Protein AF-A0A182Y672-F1 (afdb_monomer_lite)

Organism: Anopheles stephensi (NCBI:txid30069)

pLDDT: mean 83.7, std 15.1, range [34.0, 96.0]

Structure (mmCIF, N/CA/C/O backbone):
data_AF-A0A182Y672-F1
#
_entry.id   AF-A0A182Y672-F1
#
loop_
_atom_site.group_PDB
_atom_site.id
_atom_site.type_symbol
_atom_site.label_atom_id
_atom_site.label_alt_id
_atom_site.label_comp_id
_atom_site.label_asym_id
_atom_site.label_entity_id
_atom_site.label_seq_id
_atom_site.pdbx_PDB_ins_code
_atom_site.Cartn_x
_atom_site.Cartn_y
_atom_site.Cartn_z
_atom_site.occupancy
_atom_site.B_iso_or_equiv
_atom_site.auth_seq_id
_atom_site.auth_comp_id
_atom_site.auth_asym_id
_atom_site.auth_atom_id
_atom_site.pdbx_PDB_model_num
ATOM 1 N N . MET A 1 1 ? 17.690 -17.002 -12.185 1.00 58.81 1 MET A N 1
ATOM 2 C CA . MET A 1 1 ? 16.795 -15.841 -11.992 1.00 58.81 1 MET A CA 1
ATOM 3 C C . MET A 1 1 ? 17.180 -14.792 -13.023 1.00 58.81 1 MET A C 1
ATOM 5 O O . MET A 1 1 ? 18.377 -14.603 -13.204 1.00 58.81 1 MET A O 1
ATOM 9 N N . SER A 1 2 ? 16.234 -14.186 -13.747 1.00 78.69 2 SER A N 1
ATOM 10 C CA . SER A 1 2 ? 16.566 -13.127 -14.714 1.00 78.69 2 SER A CA 1
ATOM 11 C C . SER A 1 2 ? 17.133 -11.902 -13.983 1.00 78.69 2 SER A C 1
ATOM 13 O O . SER A 1 2 ? 16.763 -11.623 -12.840 1.00 78.69 2 SER A O 1
ATOM 15 N N . LEU A 1 3 ? 18.046 -11.174 -14.633 1.00 82.06 3 LEU A N 1
ATOM 16 C CA . LEU A 1 3 ? 18.647 -9.951 -14.082 1.00 82.06 3 LEU A CA 1
ATOM 17 C C . LEU A 1 3 ? 17.568 -8.914 -13.716 1.00 82.06 3 LEU A C 1
ATOM 19 O O . LEU A 1 3 ? 17.638 -8.254 -12.687 1.00 82.06 3 LEU A O 1
ATOM 23 N N . THR A 1 4 ? 16.528 -8.831 -14.533 1.00 85.38 4 THR A N 1
ATOM 24 C CA . THR A 1 4 ? 15.337 -7.996 -14.354 1.00 85.38 4 THR A CA 1
ATOM 25 C C . THR A 1 4 ? 14.514 -8.365 -13.122 1.00 85.38 4 THR A C 1
ATOM 27 O O . THR A 1 4 ? 14.088 -7.467 -12.398 1.00 85.38 4 THR A O 1
ATOM 30 N N . LEU A 1 5 ? 14.335 -9.656 -12.818 1.00 85.50 5 LEU A N 1
ATOM 31 C CA . LEU A 1 5 ? 13.656 -10.074 -11.587 1.00 85.50 5 LEU A CA 1
ATOM 32 C C . LEU A 1 5 ? 14.501 -9.753 -10.349 1.00 85.50 5 LEU A C 1
ATOM 34 O O . LEU A 1 5 ? 13.963 -9.336 -9.327 1.00 85.50 5 LEU A O 1
ATOM 38 N N . GLN A 1 6 ? 15.828 -9.890 -10.440 1.00 89.19 6 GLN A N 1
ATOM 39 C CA . GLN A 1 6 ? 16.732 -9.481 -9.359 1.00 89.19 6 GLN A CA 1
ATOM 40 C C . GLN A 1 6 ? 16.634 -7.976 -9.086 1.00 89.19 6 GLN A C 1
ATOM 42 O O . GLN A 1 6 ? 16.635 -7.558 -7.929 1.00 89.19 6 GLN A O 1
ATOM 47 N N . TRP A 1 7 ? 16.494 -7.165 -10.136 1.00 90.50 7 TRP A N 1
ATOM 48 C CA . TRP A 1 7 ? 16.258 -5.730 -10.000 1.00 90.50 7 TRP A CA 1
ATOM 49 C C . TRP A 1 7 ? 14.906 -5.441 -9.354 1.00 90.50 7 TRP A C 1
ATOM 51 O O . TRP A 1 7 ? 14.842 -4.632 -8.435 1.00 90.50 7 TRP A O 1
ATOM 61 N N . LEU A 1 8 ? 13.837 -6.121 -9.777 1.00 90.38 8 LEU A N 1
ATOM 62 C CA . LEU A 1 8 ? 12.516 -5.942 -9.173 1.00 90.38 8 LEU A CA 1
ATOM 63 C C . LEU A 1 8 ? 12.531 -6.281 -7.672 1.00 90.38 8 LEU A C 1
ATOM 65 O O . LEU A 1 8 ? 11.987 -5.526 -6.871 1.00 90.38 8 LEU A O 1
ATOM 69 N N . LEU A 1 9 ? 13.227 -7.355 -7.279 1.00 92.19 9 LEU A N 1
ATOM 70 C CA . LEU A 1 9 ? 13.420 -7.710 -5.869 1.00 92.19 9 LEU A CA 1
ATOM 71 C C . LEU A 1 9 ? 14.208 -6.650 -5.093 1.00 92.19 9 LEU A C 1
ATOM 73 O O . LEU A 1 9 ? 13.867 -6.364 -3.949 1.00 92.19 9 LEU A O 1
ATOM 77 N N . ALA A 1 10 ? 15.224 -6.033 -5.699 1.00 93.38 10 ALA A N 1
ATOM 78 C CA . ALA A 1 10 ? 15.976 -4.956 -5.054 1.00 93.38 10 ALA A CA 1
ATOM 79 C C . ALA A 1 10 ? 15.105 -3.716 -4.752 1.00 93.38 10 ALA A C 1
ATOM 81 O O . ALA A 1 10 ? 15.420 -2.949 -3.845 1.00 93.38 10 ALA A O 1
ATOM 82 N N . PHE A 1 11 ? 13.996 -3.540 -5.479 1.00 93.12 11 PHE A N 1
ATOM 83 C CA . PHE A 1 11 ? 13.007 -2.481 -5.262 1.00 93.12 11 PHE A CA 1
ATOM 84 C C . PHE A 1 11 ? 11.813 -2.914 -4.392 1.00 93.12 11 PHE A C 1
ATOM 86 O O . PHE A 1 11 ? 10.859 -2.148 -4.241 1.00 93.12 11 PHE A O 1
ATOM 93 N N . ALA A 1 12 ? 11.835 -4.110 -3.796 1.00 92.94 12 ALA A N 1
ATOM 94 C CA . ALA A 1 12 ? 10.741 -4.579 -2.951 1.00 92.94 12 ALA A CA 1
ATOM 95 C C . ALA A 1 12 ? 10.432 -3.582 -1.813 1.00 92.94 12 ALA A C 1
ATOM 97 O O . ALA A 1 12 ? 11.325 -3.107 -1.109 1.00 92.94 12 ALA A O 1
ATOM 98 N N . GLY A 1 13 ? 9.148 -3.247 -1.652 1.00 92.19 13 GLY A N 1
ATOM 99 C CA . GLY A 1 13 ? 8.673 -2.283 -0.652 1.00 92.19 13 GLY A CA 1
ATOM 100 C C . GLY A 1 13 ? 8.927 -0.807 -0.991 1.00 92.19 13 GLY A C 1
ATOM 101 O O . GLY A 1 13 ? 8.663 0.053 -0.152 1.00 92.19 13 GLY A O 1
ATOM 102 N N . LYS A 1 14 ? 9.440 -0.488 -2.186 1.00 94.19 14 LYS A N 1
ATOM 103 C CA . LYS A 1 14 ? 9.582 0.889 -2.681 1.00 94.19 14 LYS A CA 1
ATOM 104 C C . LYS A 1 14 ? 8.397 1.284 -3.558 1.00 94.19 14 LYS A C 1
ATOM 106 O O . LYS A 1 14 ? 7.754 0.435 -4.170 1.00 94.19 14 LYS A O 1
ATOM 111 N N . ASP A 1 15 ? 8.153 2.589 -3.645 1.00 91.81 15 ASP A N 1
ATOM 112 C CA . ASP A 1 15 ? 7.202 3.135 -4.607 1.00 91.81 15 ASP A CA 1
ATOM 113 C C . ASP A 1 15 ? 7.786 3.067 -6.025 1.00 91.81 15 ASP A C 1
ATOM 115 O O . ASP A 1 15 ? 8.864 3.600 -6.298 1.00 91.81 15 ASP A O 1
ATOM 119 N N . LEU A 1 16 ? 7.070 2.383 -6.917 1.00 92.69 16 LEU A N 1
ATOM 120 C CA . LEU A 1 16 ? 7.429 2.242 -8.327 1.00 92.69 16 LEU A CA 1
ATOM 121 C C . LEU A 1 16 ? 6.703 3.250 -9.224 1.00 92.69 16 LEU A C 1
ATOM 123 O O . LEU A 1 16 ? 7.035 3.342 -10.404 1.00 92.69 16 LEU A O 1
ATOM 127 N N . SER A 1 17 ? 5.762 4.031 -8.682 1.00 91.00 17 SER A N 1
ATOM 128 C CA . SER A 1 17 ? 5.017 5.064 -9.414 1.00 91.00 17 SER A CA 1
ATOM 129 C C . SER A 1 17 ? 5.909 6.030 -10.205 1.00 91.00 17 SER A C 1
ATOM 131 O O . SER A 1 17 ? 5.552 6.326 -11.345 1.00 91.00 17 SER A O 1
ATOM 133 N N . PRO A 1 18 ? 7.099 6.454 -9.717 1.00 91.62 18 PRO A N 1
ATOM 134 C CA . PRO A 1 18 ? 7.984 7.346 -10.471 1.00 91.62 18 PRO A CA 1
ATOM 135 C C . PRO A 1 18 ? 8.460 6.805 -11.826 1.00 91.62 18 PRO A C 1
ATOM 137 O O . PRO A 1 18 ? 8.971 7.572 -12.636 1.00 91.62 18 PRO A O 1
ATOM 140 N N . PHE A 1 19 ? 8.329 5.501 -12.080 1.00 93.38 19 PHE A N 1
ATOM 141 C CA . PHE A 1 19 ? 8.721 4.872 -13.343 1.00 93.38 19 PHE A CA 1
ATOM 142 C C . PHE A 1 19 ? 7.593 4.799 -14.377 1.00 93.38 19 PHE A C 1
ATOM 144 O O . PHE A 1 19 ? 7.817 4.321 -15.494 1.00 93.38 19 PHE A O 1
ATOM 151 N N . PHE A 1 20 ? 6.396 5.266 -14.030 1.00 93.69 20 PHE A N 1
ATOM 152 C CA . PHE A 1 20 ? 5.222 5.243 -14.890 1.00 93.69 20 PHE A CA 1
ATOM 153 C C . PHE A 1 20 ? 4.653 6.653 -15.048 1.00 93.69 20 PHE A C 1
ATOM 155 O O . PHE A 1 20 ? 4.726 7.485 -14.148 1.00 93.69 20 PHE A O 1
ATOM 162 N N . HIS A 1 21 ? 4.063 6.932 -16.206 1.00 91.19 21 HIS A N 1
ATOM 163 C CA . HIS A 1 21 ? 3.268 8.137 -16.387 1.00 91.19 21 HIS A CA 1
ATOM 164 C C . HIS A 1 21 ? 2.011 8.055 -15.511 1.00 91.19 21 HIS A C 1
ATOM 166 O O . HIS A 1 21 ? 1.298 7.043 -15.536 1.00 91.19 21 HIS A O 1
ATOM 172 N N . ASN A 1 22 ? 1.755 9.120 -14.741 1.00 76.94 22 ASN A N 1
ATOM 173 C CA . ASN A 1 22 ? 0.601 9.223 -13.849 1.00 76.94 22 ASN A CA 1
ATOM 174 C C . ASN A 1 22 ? -0.692 8.845 -14.594 1.00 76.94 22 ASN A C 1
ATOM 176 O O . ASN A 1 22 ? -0.935 9.317 -15.701 1.00 76.94 22 ASN A O 1
ATOM 180 N N . ASN A 1 23 ? -1.516 8.009 -13.958 1.00 69.25 23 ASN A N 1
ATOM 181 C CA . ASN A 1 23 ? -2.843 7.552 -14.398 1.00 69.25 23 ASN A CA 1
ATOM 182 C C . ASN A 1 23 ? -2.922 6.565 -15.582 1.00 69.25 23 ASN A C 1
ATOM 184 O O . ASN A 1 23 ? -4.008 6.042 -15.819 1.00 69.25 23 ASN A O 1
ATOM 188 N N . GLU A 1 24 ? -1.831 6.240 -16.285 1.00 78.56 24 GLU A N 1
ATOM 189 C CA . GLU A 1 24 ? -1.916 5.413 -17.511 1.00 78.56 24 GLU A CA 1
ATOM 190 C C . GLU A 1 24 ? -1.204 4.053 -17.441 1.00 78.56 24 GLU A C 1
ATOM 192 O O . GLU A 1 24 ? -1.244 3.294 -18.413 1.00 78.56 24 GLU A O 1
ATOM 197 N N . LEU A 1 25 ? -0.532 3.724 -16.323 1.00 84.25 25 LEU A N 1
ATOM 198 C CA . LEU A 1 25 ? 0.318 2.522 -16.205 1.00 84.25 25 LEU A CA 1
ATOM 199 C C . LEU A 1 25 ? 1.179 2.336 -17.468 1.00 84.25 25 LEU A C 1
ATOM 201 O O . LEU A 1 25 ? 1.248 1.260 -18.072 1.00 84.25 25 LEU A O 1
ATOM 205 N N . ARG A 1 26 ? 1.769 3.437 -17.933 1.00 90.44 26 ARG A N 1
ATOM 206 C CA . ARG A 1 26 ? 2.630 3.480 -19.109 1.00 90.44 26 ARG A CA 1
ATOM 207 C C . ARG A 1 26 ? 4.057 3.731 -18.634 1.00 90.44 26 ARG A C 1
ATOM 209 O O . ARG A 1 26 ? 4.278 4.776 -18.026 1.00 90.44 26 ARG A O 1
ATOM 216 N N . PRO A 1 27 ? 5.009 2.813 -18.873 1.00 94.06 27 PRO A N 1
ATOM 217 C CA . PRO A 1 27 ? 6.395 3.019 -18.473 1.00 94.06 27 PRO A CA 1
ATOM 218 C C . PRO A 1 27 ? 6.971 4.296 -19.087 1.00 94.06 27 PRO A C 1
ATOM 220 O O . PRO A 1 27 ? 6.734 4.582 -20.263 1.00 94.06 27 PRO A O 1
ATOM 223 N N . ILE A 1 28 ? 7.739 5.044 -18.299 1.00 94.81 28 ILE A N 1
ATOM 224 C CA . ILE A 1 28 ? 8.512 6.180 -18.802 1.00 94.81 28 ILE A CA 1
ATOM 225 C C . ILE A 1 28 ? 9.660 5.639 -19.654 1.00 94.81 28 ILE A C 1
ATOM 227 O O . ILE A 1 28 ? 10.370 4.712 -19.256 1.00 94.81 28 ILE A O 1
ATOM 231 N N . GLU A 1 29 ? 9.861 6.237 -20.823 1.00 95.19 29 GLU A N 1
ATOM 232 C CA . GLU A 1 29 ? 10.874 5.829 -21.794 1.00 95.19 29 GLU A CA 1
ATOM 233 C C . GLU A 1 29 ? 11.948 6.904 -21.974 1.00 95.19 29 GLU A C 1
ATOM 235 O O . GLU A 1 29 ? 11.696 8.099 -21.829 1.00 95.19 29 GLU A O 1
ATOM 240 N N . ARG A 1 30 ? 13.147 6.463 -22.349 1.00 94.31 30 ARG A N 1
ATOM 241 C CA . ARG A 1 30 ? 14.268 7.298 -22.782 1.00 94.31 30 ARG A CA 1
ATOM 242 C C . ARG A 1 30 ? 14.777 6.821 -24.137 1.00 94.31 30 ARG A C 1
ATOM 244 O O . ARG A 1 30 ? 14.649 5.643 -24.463 1.00 94.31 30 ARG A O 1
ATOM 251 N N . THR A 1 31 ? 15.397 7.713 -24.897 1.00 96.00 31 THR A N 1
ATOM 252 C CA . THR A 1 31 ? 16.101 7.341 -26.130 1.00 96.00 31 THR A CA 1
ATOM 253 C C . THR A 1 31 ? 17.524 6.916 -25.780 1.00 96.00 31 THR A C 1
ATOM 255 O O . THR A 1 31 ? 18.235 7.645 -25.086 1.00 96.00 31 THR A O 1
ATOM 258 N N . ASN A 1 32 ? 17.935 5.722 -26.200 1.00 93.12 32 ASN A N 1
ATOM 259 C CA . ASN A 1 32 ? 19.308 5.250 -26.024 1.00 93.12 32 ASN A CA 1
ATOM 260 C C . ASN A 1 32 ? 20.241 5.858 -27.104 1.00 93.12 32 ASN A C 1
ATOM 262 O O . ASN A 1 32 ? 19.764 6.472 -28.060 1.00 93.12 32 ASN A O 1
ATOM 266 N N . PRO A 1 33 ? 21.574 5.698 -26.996 1.00 94.94 33 PRO A N 1
ATOM 267 C CA . PRO A 1 33 ? 22.502 6.199 -28.014 1.00 94.94 33 PRO A CA 1
ATOM 268 C C . PRO A 1 33 ? 22.298 5.620 -29.425 1.00 94.94 33 PRO A C 1
ATOM 270 O O . PRO A 1 33 ? 22.727 6.247 -30.387 1.00 94.94 33 PRO A O 1
ATOM 273 N N . SER A 1 34 ? 21.646 4.458 -29.568 1.00 92.19 34 SER A N 1
ATOM 274 C CA . SER A 1 34 ? 21.286 3.887 -30.875 1.00 92.19 34 SER A CA 1
ATOM 275 C C . SER A 1 34 ? 20.009 4.488 -31.478 1.00 92.19 34 SER A C 1
ATOM 277 O O . SER A 1 34 ? 19.651 4.143 -32.600 1.00 92.19 34 SER A O 1
ATOM 279 N N . GLY A 1 35 ? 19.339 5.411 -30.779 1.00 93.38 35 GLY A N 1
ATOM 280 C CA . GLY A 1 35 ? 18.126 6.085 -31.247 1.00 93.38 35 GLY A CA 1
ATOM 281 C C . GLY A 1 35 ? 16.823 5.344 -30.933 1.00 93.38 35 GLY A C 1
ATOM 282 O O . GLY A 1 35 ? 15.747 5.812 -31.303 1.00 93.38 35 GLY A O 1
ATOM 283 N N . GLU A 1 36 ? 16.881 4.217 -30.229 1.00 93.88 36 GLU A N 1
ATOM 284 C CA . GLU A 1 36 ? 15.711 3.428 -29.849 1.00 93.88 36 GLU A CA 1
ATOM 285 C C . GLU A 1 36 ? 15.096 3.935 -28.542 1.00 93.88 36 GLU A C 1
ATOM 287 O O . GLU A 1 36 ? 15.788 4.347 -27.605 1.00 93.88 36 GLU A O 1
ATOM 292 N N . ARG A 1 37 ? 13.766 3.851 -28.451 1.00 93.88 37 ARG A N 1
ATOM 293 C CA . ARG A 1 37 ? 13.032 4.146 -27.219 1.00 93.88 37 ARG A CA 1
ATOM 294 C C . ARG A 1 37 ? 13.044 2.920 -26.314 1.00 93.88 37 ARG A C 1
ATOM 296 O O . ARG A 1 37 ? 12.533 1.869 -26.687 1.00 93.88 37 ARG A O 1
ATOM 303 N N . VAL A 1 38 ? 13.601 3.072 -25.119 1.00 93.31 38 VAL A N 1
ATOM 304 C CA . VAL A 1 38 ? 13.704 2.012 -24.110 1.00 93.31 38 VAL A CA 1
ATOM 305 C C . VAL A 1 38 ? 13.122 2.483 -22.777 1.00 93.31 38 VAL A C 1
ATOM 307 O O . VAL A 1 38 ? 13.274 3.659 -22.433 1.00 93.31 38 VAL A O 1
ATOM 310 N N . PRO A 1 39 ? 12.473 1.609 -21.991 1.00 94.06 39 PRO A N 1
ATOM 311 C CA . PRO A 1 39 ? 11.959 1.995 -20.684 1.00 94.06 39 PRO A CA 1
ATOM 312 C C . PRO A 1 39 ? 13.100 2.384 -19.739 1.00 94.06 39 PRO A C 1
ATOM 314 O O . PRO A 1 39 ? 14.161 1.757 -19.717 1.00 94.06 39 PRO A O 1
ATOM 317 N N . VAL A 1 40 ? 12.865 3.411 -18.924 1.00 93.62 40 VAL A N 1
ATOM 318 C CA . VAL A 1 40 ? 13.782 3.815 -17.848 1.00 93.62 40 VAL A CA 1
ATOM 319 C C . VAL A 1 40 ? 13.884 2.699 -16.806 1.00 93.62 40 VAL A C 1
ATOM 321 O O . VAL A 1 40 ? 14.979 2.369 -16.353 1.00 93.62 40 VAL A O 1
ATOM 324 N N . PHE A 1 41 ? 12.754 2.068 -16.481 1.00 93.44 41 PHE A N 1
ATOM 325 C CA . PHE A 1 41 ? 12.681 0.926 -15.578 1.00 93.44 41 PHE A CA 1
ATOM 326 C C . PHE A 1 41 ? 12.531 -0.374 -16.364 1.00 93.44 41 PHE A C 1
ATOM 328 O O . PHE A 1 41 ? 11.429 -0.867 -16.575 1.00 93.44 41 PHE A O 1
ATOM 335 N N . VAL A 1 42 ? 13.659 -0.943 -16.790 1.00 92.00 42 VAL A N 1
ATOM 336 C CA . VAL A 1 42 ? 13.710 -2.181 -17.590 1.00 92.00 42 VAL A CA 1
ATOM 337 C C . VAL A 1 42 ? 12.883 -3.342 -17.011 1.00 92.00 42 VAL A C 1
ATOM 339 O O . VAL A 1 42 ? 12.246 -4.034 -17.808 1.00 92.00 42 VAL A O 1
ATOM 342 N N . PRO A 1 43 ? 12.788 -3.555 -15.678 1.00 93.44 43 PRO A N 1
ATOM 343 C CA . PRO A 1 43 ? 11.945 -4.621 -15.136 1.00 93.44 43 PRO A CA 1
ATOM 344 C C . PRO A 1 43 ? 10.457 -4.497 -15.487 1.00 93.44 43 PRO A C 1
ATOM 346 O O . PRO A 1 43 ? 9.731 -5.474 -15.339 1.00 93.44 43 PRO A O 1
ATOM 349 N N . CYS A 1 44 ? 9.970 -3.357 -15.999 1.00 92.38 44 CYS A N 1
ATOM 350 C CA . CYS A 1 44 ? 8.614 -3.277 -16.547 1.00 92.38 44 CYS A CA 1
ATOM 351 C C . CYS A 1 44 ? 8.395 -4.260 -17.712 1.00 92.38 44 CYS A C 1
ATOM 353 O O . CYS A 1 44 ? 7.266 -4.645 -17.974 1.00 92.38 44 CYS A O 1
ATOM 355 N N . LEU A 1 45 ? 9.442 -4.703 -18.411 1.00 92.06 45 LEU A N 1
ATOM 356 C CA . LEU A 1 45 ? 9.313 -5.652 -19.520 1.00 92.06 45 LEU A CA 1
ATOM 357 C C . LEU A 1 45 ? 9.044 -7.095 -19.069 1.00 92.06 45 LEU A C 1
ATOM 359 O O . LEU A 1 45 ? 8.698 -7.928 -19.907 1.00 92.06 45 LEU A O 1
ATOM 363 N N . GLU A 1 46 ? 9.164 -7.389 -17.771 1.00 92.69 46 GLU A N 1
ATOM 364 C CA . GLU A 1 46 ? 8.867 -8.713 -17.235 1.00 92.69 46 GLU A CA 1
ATOM 365 C C . GLU A 1 46 ? 7.386 -9.065 -17.408 1.00 92.69 46 GLU A C 1
ATOM 367 O O . GLU A 1 46 ? 6.481 -8.246 -17.206 1.00 92.69 46 GLU A O 1
ATOM 372 N N . ARG A 1 47 ? 7.134 -10.320 -17.775 1.00 92.88 47 ARG A N 1
ATOM 373 C CA . ARG A 1 47 ? 5.786 -10.854 -17.964 1.00 92.88 47 ARG A CA 1
ATOM 374 C C . ARG A 1 47 ? 5.502 -11.912 -16.920 1.00 92.88 47 ARG A C 1
ATOM 376 O O . ARG A 1 47 ? 6.376 -12.712 -16.600 1.00 92.88 47 ARG A O 1
ATOM 383 N N . ASN A 1 48 ? 4.272 -11.937 -16.423 1.00 92.00 48 ASN A N 1
ATOM 384 C CA . ASN A 1 48 ? 3.799 -13.049 -15.621 1.00 92.00 48 ASN A CA 1
ATOM 385 C C . ASN A 1 48 ? 3.738 -14.301 -16.520 1.00 92.00 48 ASN A C 1
ATOM 387 O O . ASN A 1 48 ? 2.991 -14.292 -17.501 1.00 92.00 48 ASN A O 1
ATOM 391 N N . PRO A 1 49 ? 4.484 -15.381 -16.217 1.00 90.56 49 PRO A N 1
ATOM 392 C CA . PRO A 1 49 ? 4.484 -16.590 -17.040 1.00 90.56 49 PRO A CA 1
ATOM 393 C C . PRO A 1 49 ? 3.114 -17.269 -17.144 1.00 90.56 49 PRO A C 1
ATOM 395 O O . PRO A 1 49 ? 2.846 -17.934 -18.139 1.00 90.56 49 PRO A O 1
ATOM 398 N N . ALA A 1 50 ? 2.249 -17.103 -16.139 1.00 92.81 50 ALA A N 1
ATOM 399 C CA . ALA A 1 50 ? 0.932 -17.733 -16.107 1.00 92.81 50 ALA A CA 1
ATOM 400 C C . ALA A 1 50 ? -0.089 -17.031 -17.016 1.00 92.81 50 ALA A C 1
ATOM 402 O O . ALA A 1 50 ? -0.947 -17.688 -17.597 1.00 92.81 50 ALA A O 1
ATOM 403 N N . THR A 1 51 ? -0.006 -15.704 -17.143 1.00 95.44 51 THR A N 1
ATOM 404 C CA . THR A 1 51 ? -0.994 -14.893 -17.881 1.00 95.44 51 THR A CA 1
ATOM 405 C C . THR A 1 51 ? -0.439 -14.308 -19.180 1.00 95.44 51 THR A C 1
ATOM 407 O O . THR A 1 51 ? -1.199 -13.853 -20.031 1.00 95.44 51 THR A O 1
ATOM 410 N N . GLY A 1 52 ? 0.887 -14.272 -19.340 1.00 95.12 52 GLY A N 1
ATOM 411 C CA . GLY A 1 52 ? 1.581 -13.606 -20.444 1.00 95.12 52 GLY A CA 1
ATOM 412 C C . GLY A 1 52 ? 1.521 -12.073 -20.395 1.00 95.12 52 GLY A C 1
ATOM 413 O O . GLY A 1 52 ? 2.152 -11.409 -21.225 1.00 95.12 52 GLY A O 1
ATOM 414 N N . LEU A 1 53 ? 0.797 -11.488 -19.437 1.00 95.25 53 LEU A N 1
ATOM 415 C CA . LEU A 1 53 ? 0.683 -10.043 -19.258 1.00 95.25 53 LEU A CA 1
ATOM 416 C C . LEU A 1 53 ? 1.965 -9.474 -18.651 1.00 95.25 53 LEU A C 1
ATOM 418 O O . LEU A 1 53 ? 2.670 -10.155 -17.909 1.00 95.25 53 LEU A O 1
ATOM 422 N N . TYR A 1 54 ? 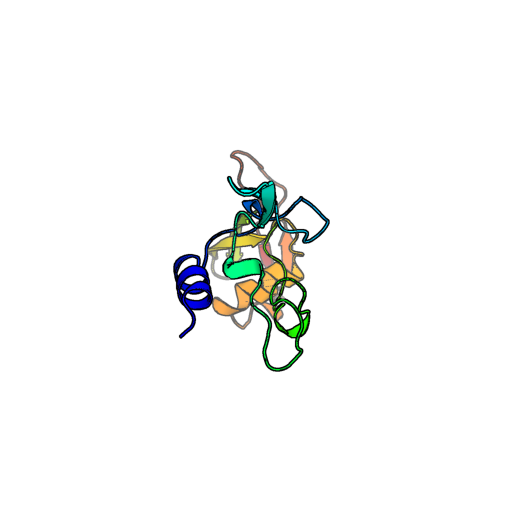2.261 -8.204 -18.930 1.00 94.00 54 TYR A N 1
ATOM 423 C CA . TYR A 1 54 ? 3.257 -7.489 -18.134 1.00 94.00 54 TYR A CA 1
ATOM 424 C C . TYR A 1 54 ? 2.798 -7.447 -16.678 1.00 94.00 54 TYR A C 1
ATOM 426 O O . TYR A 1 54 ? 1.631 -7.147 -16.428 1.00 94.00 54 TYR A O 1
ATOM 434 N N . TRP A 1 55 ? 3.699 -7.707 -15.728 1.00 93.06 55 TRP A N 1
ATOM 435 C CA . TRP A 1 55 ? 3.325 -7.842 -14.312 1.00 93.06 55 TRP A CA 1
ATOM 436 C C . TRP A 1 55 ? 2.558 -6.619 -13.781 1.00 93.06 55 TRP A C 1
ATOM 438 O O . TRP A 1 55 ? 1.583 -6.770 -13.056 1.00 93.06 55 TRP A O 1
ATOM 448 N N . TYR A 1 56 ? 2.936 -5.408 -14.204 1.00 92.25 56 TYR A N 1
ATOM 449 C CA . TYR A 1 56 ? 2.311 -4.154 -13.764 1.00 92.25 56 TYR A CA 1
ATOM 450 C C . TYR A 1 56 ? 0.913 -3.915 -14.365 1.00 92.25 56 TYR A C 1
ATOM 452 O O . TYR A 1 56 ? 0.240 -2.956 -13.997 1.00 92.25 56 TYR A O 1
ATOM 460 N N . ARG A 1 57 ? 0.477 -4.761 -15.309 1.00 93.00 57 ARG A N 1
ATOM 461 C CA . ARG A 1 57 ? -0.873 -4.768 -15.900 1.00 93.00 57 ARG A CA 1
ATOM 462 C C . ARG A 1 57 ? -1.660 -6.026 -15.561 1.00 93.00 57 ARG A C 1
ATOM 464 O O . ARG A 1 57 ? -2.765 -6.185 -16.070 1.00 93.00 57 ARG A O 1
ATOM 471 N N . ASP A 1 58 ? -1.098 -6.926 -14.764 1.00 94.69 58 ASP A N 1
ATOM 472 C CA . ASP A 1 58 ? -1.776 -8.156 -14.392 1.00 94.69 58 ASP A CA 1
ATOM 473 C C . ASP A 1 58 ? -2.694 -7.903 -13.183 1.00 94.69 58 ASP A C 1
ATOM 475 O O . ASP A 1 58 ? -2.194 -7.701 -12.071 1.00 94.69 58 ASP A O 1
ATOM 479 N N . PRO A 1 59 ? -4.029 -7.919 -13.358 1.00 93.31 59 PRO A N 1
ATOM 480 C CA . PRO A 1 59 ? -4.951 -7.700 -12.249 1.00 93.31 59 PRO A CA 1
ATOM 481 C C . PRO A 1 59 ? -4.863 -8.805 -11.187 1.00 93.31 59 PRO A C 1
ATOM 483 O O . PRO A 1 59 ? -5.183 -8.548 -10.031 1.00 93.31 59 PRO A O 1
ATOM 486 N N . GLY A 1 60 ? -4.394 -10.010 -11.539 1.00 94.38 60 GLY A N 1
ATOM 487 C CA . GLY A 1 60 ? -4.220 -11.119 -10.600 1.00 94.38 60 GLY A CA 1
ATOM 488 C C . GLY A 1 60 ? -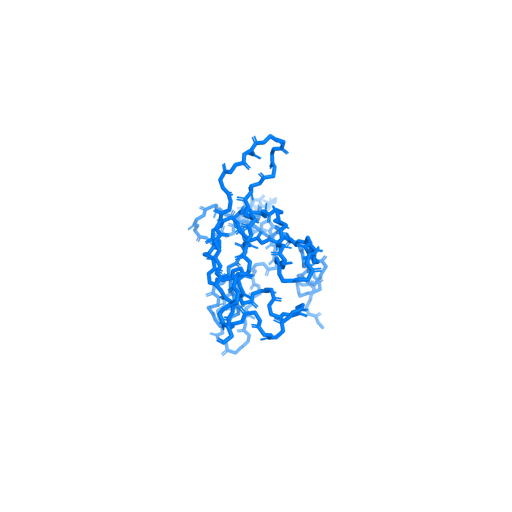3.089 -10.905 -9.590 1.00 94.38 60 GLY A C 1
ATOM 489 O O . GLY A 1 60 ? -3.032 -11.610 -8.586 1.00 94.38 60 GLY A O 1
ATOM 490 N N . LEU A 1 61 ? -2.207 -9.928 -9.826 1.00 92.56 61 LEU A N 1
ATOM 491 C CA . LEU A 1 61 ? -1.140 -9.544 -8.897 1.00 92.56 61 LEU A CA 1
ATOM 492 C C . LEU A 1 61 ? -1.544 -8.386 -7.966 1.00 92.56 61 LEU A C 1
ATOM 494 O O . LEU A 1 61 ? -0.768 -8.005 -7.088 1.00 92.56 61 LEU A O 1
ATOM 498 N N . VAL A 1 62 ? -2.745 -7.819 -8.127 1.00 93.31 62 VAL A N 1
ATOM 499 C CA . VAL A 1 62 ? -3.230 -6.691 -7.321 1.00 93.31 62 VAL A CA 1
ATOM 500 C C . VAL A 1 62 ? -3.957 -7.209 -6.078 1.00 93.31 62 VAL A C 1
ATOM 502 O O . VAL A 1 62 ? -5.052 -7.753 -6.169 1.00 93.31 62 VAL A O 1
ATOM 505 N N . ILE A 1 63 ? -3.364 -7.002 -4.899 1.00 93.25 63 ILE A N 1
ATOM 506 C CA . ILE A 1 63 ? -3.943 -7.426 -3.608 1.00 93.25 63 ILE A CA 1
ATOM 507 C C . ILE A 1 63 ? -4.874 -6.353 -3.017 1.00 93.25 63 ILE A C 1
ATOM 509 O O . ILE A 1 63 ? -5.841 -6.671 -2.330 1.00 93.25 63 ILE A O 1
ATOM 513 N N . GLY A 1 64 ? -4.602 -5.070 -3.270 1.00 90.00 64 GLY A N 1
ATOM 514 C CA . GLY A 1 64 ? -5.355 -3.965 -2.681 1.00 90.00 64 GLY A CA 1
ATOM 515 C C . GLY A 1 64 ? -4.847 -2.593 -3.117 1.00 90.00 64 GLY A C 1
ATOM 516 O O . GLY A 1 64 ? -4.017 -2.482 -4.020 1.00 90.00 64 GLY A O 1
ATOM 517 N N . ARG A 1 65 ? -5.362 -1.540 -2.474 1.00 88.75 65 ARG A N 1
ATOM 518 C CA . ARG A 1 65 ? -4.960 -0.147 -2.714 1.00 88.75 65 ARG A CA 1
ATOM 519 C C . ARG A 1 65 ? -3.985 0.321 -1.638 1.00 88.75 65 ARG A C 1
ATOM 521 O O . ARG A 1 65 ? -4.155 -0.000 -0.465 1.00 88.75 65 ARG A O 1
ATOM 528 N N . ILE A 1 66 ? -2.981 1.092 -2.047 1.00 90.50 66 ILE A N 1
ATOM 529 C CA . ILE A 1 66 ? -2.103 1.813 -1.120 1.00 90.50 66 ILE A CA 1
ATOM 530 C C . ILE A 1 66 ? -2.872 3.024 -0.591 1.00 90.50 66 ILE A C 1
ATOM 532 O O . ILE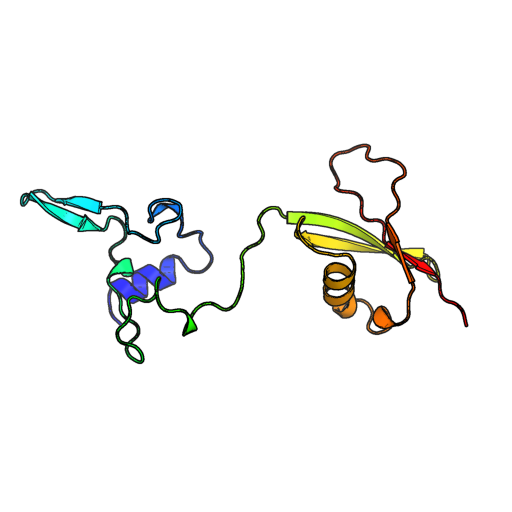 A 1 66 ? -3.646 3.632 -1.332 1.00 90.50 66 ILE A O 1
ATOM 536 N N . THR A 1 67 ? -2.668 3.350 0.685 1.00 90.00 67 THR A N 1
ATOM 537 C CA . THR A 1 67 ? -3.348 4.487 1.305 1.00 90.00 67 THR A CA 1
ATOM 538 C C . THR A 1 67 ? -2.987 5.808 0.635 1.00 90.00 67 THR A C 1
ATOM 540 O O . THR A 1 67 ? -1.820 6.046 0.319 1.00 90.00 67 THR A O 1
ATOM 543 N N . PHE A 1 68 ? -3.981 6.677 0.448 1.00 87.56 68 PHE A N 1
ATOM 544 C CA . PHE A 1 68 ? -3.747 8.038 -0.033 1.00 87.56 68 PHE A CA 1
ATOM 545 C C . PHE A 1 68 ? -3.058 8.894 1.034 1.00 87.56 68 PHE A C 1
ATOM 547 O O . PHE A 1 68 ? -2.107 9.617 0.735 1.00 87.56 68 PHE A O 1
ATOM 554 N N . HIS A 1 69 ? -3.527 8.810 2.282 1.00 88.69 69 HIS A N 1
ATOM 555 C CA . HIS A 1 69 ? -2.973 9.594 3.377 1.00 88.69 69 HIS A CA 1
ATOM 556 C C . HIS A 1 69 ? -3.017 8.813 4.699 1.00 88.69 69 HIS A C 1
ATOM 558 O O . HIS A 1 69 ? -4.107 8.519 5.195 1.00 88.69 69 HIS A O 1
ATOM 564 N N . PRO A 1 70 ? -1.859 8.485 5.305 1.00 90.06 70 PRO A N 1
ATOM 565 C CA . PRO A 1 70 ? -1.830 7.865 6.620 1.00 90.06 70 PRO A CA 1
ATOM 566 C C . PRO A 1 70 ? -2.310 8.858 7.682 1.00 90.06 70 PRO A C 1
ATOM 568 O O . PRO A 1 70 ? -1.892 10.012 7.725 1.00 90.06 70 PRO A O 1
ATOM 571 N N . CYS A 1 71 ? -3.176 8.384 8.562 1.00 87.19 71 CYS A N 1
ATOM 572 C CA . CYS A 1 71 ? -3.910 9.174 9.532 1.00 87.19 71 CYS A CA 1
ATOM 573 C C . CYS A 1 71 ? -3.695 8.577 10.932 1.00 87.19 71 CYS A C 1
ATOM 575 O O . CYS A 1 71 ? -4.229 7.505 11.224 1.00 87.19 71 CYS A O 1
ATOM 577 N N . PRO A 1 72 ? -2.911 9.219 11.815 1.00 87.31 72 PRO A N 1
ATOM 578 C CA . PRO A 1 72 ? -2.771 8.763 13.194 1.00 87.31 72 PRO A CA 1
ATOM 579 C C . PRO A 1 72 ? -4.066 9.000 13.979 1.00 87.31 72 PRO A C 1
ATOM 581 O O . PRO A 1 72 ? -4.635 10.090 13.926 1.00 87.31 72 PRO A O 1
ATOM 584 N N . VAL A 1 73 ? -4.513 7.993 14.728 1.00 84.81 73 VAL A N 1
ATOM 585 C CA . VAL A 1 73 ? -5.731 8.035 15.548 1.00 84.81 73 VAL A CA 1
ATOM 586 C C . VAL A 1 73 ? -5.475 7.468 16.939 1.00 84.81 73 VAL A C 1
ATOM 588 O O . VAL A 1 73 ? -4.587 6.636 17.138 1.00 84.81 73 VAL A O 1
ATOM 591 N N . LYS A 1 74 ? -6.288 7.906 17.904 1.00 86.88 74 LYS A N 1
ATOM 592 C CA . LYS A 1 74 ? -6.256 7.436 19.289 1.00 86.88 74 LYS A CA 1
ATOM 593 C C . LYS A 1 74 ? -7.630 6.905 19.675 1.00 86.88 74 LYS A C 1
ATOM 595 O O . LYS A 1 74 ? -8.570 7.670 19.864 1.00 86.88 74 LYS A O 1
ATOM 600 N N . ILE A 1 75 ? -7.737 5.592 19.809 1.00 87.25 75 ILE A N 1
ATOM 601 C CA . ILE A 1 75 ? -8.970 4.905 20.198 1.00 87.25 75 ILE A CA 1
ATOM 602 C C . ILE A 1 75 ? -8.986 4.782 21.716 1.00 87.25 75 ILE A C 1
ATOM 604 O O . ILE A 1 75 ? -8.011 4.314 22.300 1.00 87.25 75 ILE A O 1
ATOM 608 N N . ILE A 1 76 ? -10.074 5.207 22.359 1.00 86.62 76 ILE A N 1
ATOM 609 C CA . ILE A 1 76 ? -10.206 5.171 23.817 1.00 86.62 76 ILE A CA 1
ATOM 610 C C . ILE A 1 76 ? -11.347 4.228 24.169 1.00 86.62 76 ILE A C 1
ATOM 612 O O . ILE A 1 76 ? -12.519 4.505 23.918 1.00 86.62 76 ILE A O 1
ATOM 616 N N . ASN A 1 77 ? -11.004 3.116 24.808 1.00 85.81 77 ASN A N 1
ATOM 617 C CA . ASN A 1 77 ? -12.004 2.283 25.442 1.00 85.81 77 ASN A CA 1
ATOM 618 C C . ASN A 1 77 ? -12.494 2.986 26.706 1.00 85.81 77 ASN A C 1
ATOM 620 O O . ASN A 1 77 ? -11.785 3.034 27.704 1.00 85.81 77 ASN A O 1
ATOM 624 N N . THR A 1 78 ? -13.705 3.532 26.676 1.00 81.50 78 THR A N 1
ATOM 625 C CA . THR A 1 78 ? -14.264 4.277 27.810 1.00 81.50 78 THR A CA 1
ATOM 626 C C . THR A 1 78 ? -14.691 3.393 28.976 1.00 81.50 78 THR A C 1
ATOM 628 O O . THR A 1 78 ? -14.829 3.901 30.082 1.00 81.50 78 THR A O 1
ATOM 631 N N . LEU A 1 79 ? -14.858 2.081 28.769 1.00 81.88 79 LEU A N 1
ATOM 632 C CA . LEU A 1 79 ? -15.126 1.141 29.859 1.00 81.88 79 LEU A CA 1
ATOM 633 C C . LEU A 1 79 ? -13.877 0.920 30.724 1.00 81.88 79 LEU A C 1
ATOM 635 O O . LEU A 1 79 ? -13.974 0.846 31.945 1.00 81.88 79 LEU A O 1
ATOM 639 N N . THR A 1 80 ? -12.705 0.804 30.096 1.00 83.50 80 THR A N 1
ATOM 640 C CA . THR A 1 80 ? -11.440 0.486 30.786 1.00 83.50 80 THR A CA 1
ATOM 641 C C . THR A 1 80 ? -10.484 1.670 30.897 1.00 83.50 80 THR A C 1
ATOM 643 O O . THR A 1 80 ? -9.433 1.551 31.521 1.00 83.50 80 THR A O 1
ATOM 646 N N . PHE A 1 81 ? -10.818 2.794 30.261 1.00 83.62 81 PHE A N 1
ATOM 647 C CA . PHE A 1 81 ? -9.957 3.960 30.040 1.00 83.62 81 PHE A CA 1
ATOM 648 C C . PHE A 1 81 ? -8.630 3.645 29.334 1.00 83.62 81 PHE A C 1
ATOM 650 O O . PHE A 1 81 ? -7.701 4.455 29.343 1.00 83.62 81 PHE A O 1
ATOM 657 N N . HIS A 1 82 ? -8.534 2.485 28.682 1.00 86.06 82 HIS A N 1
ATOM 658 C CA . HIS A 1 82 ? -7.362 2.127 27.901 1.00 86.06 82 HIS A CA 1
ATOM 659 C C . HIS A 1 82 ? -7.358 2.890 26.574 1.00 86.06 82 HIS A C 1
ATOM 661 O O . HIS A 1 82 ? -8.357 2.897 25.852 1.00 86.06 82 HIS A O 1
ATOM 667 N N . ALA A 1 83 ? -6.221 3.493 26.235 1.00 87.94 83 ALA A N 1
ATOM 668 C CA . ALA A 1 83 ? -6.031 4.187 24.973 1.00 87.94 83 ALA A CA 1
ATOM 669 C C . ALA A 1 83 ? -5.065 3.420 24.069 1.00 87.94 83 ALA A C 1
ATOM 671 O O . ALA A 1 83 ? -4.002 2.987 24.507 1.00 87.94 83 ALA A O 1
ATOM 672 N N . THR A 1 84 ? -5.418 3.303 22.795 1.00 89.88 84 THR A N 1
ATOM 673 C CA . THR A 1 84 ? -4.598 2.662 21.770 1.00 89.88 84 THR A CA 1
ATOM 674 C C . THR A 1 84 ? -4.348 3.647 20.640 1.00 89.88 84 THR A C 1
ATOM 676 O O . THR A 1 84 ? -5.286 4.165 20.036 1.00 89.88 84 THR A O 1
ATOM 679 N N . GLU A 1 85 ? -3.078 3.898 20.346 1.00 89.75 85 GLU A N 1
ATOM 680 C CA . GLU A 1 85 ? -2.655 4.717 19.212 1.00 89.75 85 GLU A CA 1
ATOM 681 C C . GLU A 1 85 ? -2.370 3.816 18.009 1.00 89.75 85 GLU A C 1
ATOM 683 O O . GLU A 1 85 ? -1.698 2.789 18.129 1.00 89.75 85 GLU A O 1
ATOM 688 N N . MET A 1 86 ? -2.897 4.178 16.840 1.00 89.88 86 MET A N 1
ATOM 689 C CA . MET A 1 86 ? -2.663 3.442 15.599 1.00 89.88 86 MET A CA 1
ATOM 690 C C . MET A 1 86 ? -2.717 4.363 14.383 1.00 89.88 86 MET A C 1
ATOM 692 O O . MET A 1 86 ? -3.279 5.453 14.435 1.00 89.88 86 MET A O 1
ATOM 696 N N . ILE A 1 87 ? -2.126 3.917 13.277 1.00 90.19 87 ILE A N 1
ATOM 697 C CA . ILE A 1 87 ? -2.217 4.605 11.989 1.00 90.19 87 ILE A CA 1
ATOM 698 C C . ILE A 1 87 ? -3.278 3.898 11.157 1.00 90.19 87 ILE A C 1
ATOM 700 O O . ILE A 1 87 ? -3.212 2.687 10.939 1.00 90.19 87 ILE A O 1
ATOM 704 N N . VAL A 1 88 ? -4.248 4.676 10.701 1.00 90.81 88 VAL A N 1
ATOM 705 C CA . VAL A 1 88 ? -5.293 4.264 9.767 1.00 90.81 88 VAL A CA 1
ATOM 706 C C . VAL A 1 88 ? -5.128 5.032 8.459 1.00 90.81 88 VAL A C 1
ATOM 708 O O . VAL A 1 88 ? -4.192 5.816 8.300 1.00 90.81 88 VAL A O 1
ATOM 711 N N . CYS A 1 89 ? -5.996 4.783 7.496 1.00 90.25 89 CYS A N 1
ATOM 712 C CA . CYS A 1 89 ? -6.045 5.533 6.253 1.00 90.25 89 CYS A CA 1
ATOM 713 C C . CYS A 1 89 ? -7.053 6.671 6.428 1.00 90.25 89 CYS A C 1
ATOM 715 O O . CYS A 1 89 ? -8.089 6.488 7.060 1.00 90.25 89 CYS A O 1
ATOM 717 N N . TYR A 1 90 ? -6.767 7.851 5.891 1.00 87.06 90 TYR A N 1
ATOM 718 C CA . TYR A 1 90 ? -7.693 8.985 5.959 1.00 87.06 90 TYR A CA 1
ATOM 719 C C . TYR A 1 90 ? -9.050 8.666 5.311 1.00 87.06 90 TYR A C 1
ATOM 721 O O . TYR A 1 90 ? -10.092 9.144 5.748 1.00 87.06 90 TYR A O 1
ATOM 729 N N . GLU A 1 91 ? -9.022 7.834 4.275 1.00 89.00 91 GLU A N 1
ATOM 730 C CA . GLU A 1 91 ? -10.174 7.325 3.540 1.00 89.00 91 GLU A CA 1
ATOM 731 C C . GLU A 1 91 ? -10.920 6.173 4.238 1.00 89.00 91 GLU A C 1
ATOM 733 O O . GLU A 1 91 ? -11.936 5.718 3.711 1.00 89.00 91 GLU A O 1
ATOM 738 N N . ASP A 1 92 ? -10.448 5.693 5.394 1.00 88.12 92 ASP A N 1
ATOM 739 C CA . ASP A 1 92 ? -11.135 4.639 6.143 1.00 88.12 92 ASP A CA 1
ATOM 740 C C . ASP A 1 92 ? -12.463 5.139 6.726 1.00 88.12 92 ASP A C 1
ATOM 742 O O . ASP A 1 92 ? -12.564 6.220 7.315 1.00 88.12 92 ASP A O 1
ATOM 746 N N . THR A 1 93 ? -13.487 4.293 6.661 1.00 88.38 93 THR A N 1
ATOM 747 C CA . THR A 1 93 ? -14.713 4.486 7.437 1.00 88.38 93 THR A CA 1
ATOM 748 C C . THR A 1 93 ? -14.503 4.072 8.897 1.00 88.38 93 THR A C 1
ATOM 750 O O . THR A 1 93 ? -13.582 3.329 9.231 1.00 88.38 93 THR A O 1
ATOM 753 N N . ILE A 1 94 ? -15.413 4.467 9.799 1.00 85.75 94 ILE A N 1
ATOM 754 C CA . ILE A 1 94 ? -15.403 3.969 11.191 1.00 85.75 94 ILE 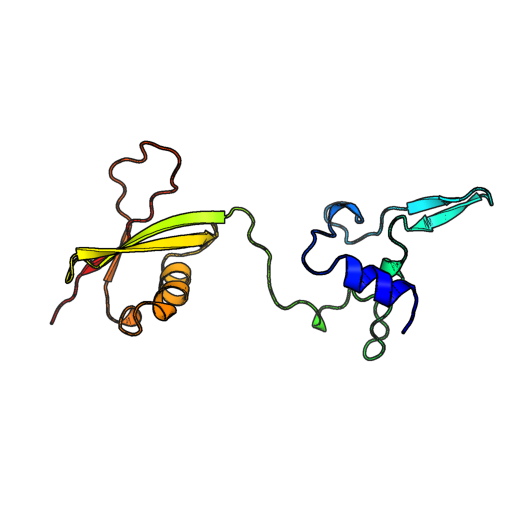A CA 1
ATOM 755 C C . ILE A 1 94 ? -15.462 2.430 11.232 1.00 85.75 94 ILE A C 1
ATOM 757 O O . ILE A 1 94 ? -14.849 1.817 12.103 1.00 85.75 94 ILE A O 1
ATOM 761 N N . GLY A 1 95 ? -16.162 1.798 10.282 1.00 89.19 95 GLY A N 1
ATOM 762 C CA . GLY A 1 95 ? -16.215 0.340 10.162 1.00 89.19 95 GLY A CA 1
ATOM 763 C C . GLY A 1 95 ? -14.855 -0.278 9.832 1.00 89.19 95 GLY A C 1
ATOM 764 O O . GLY A 1 95 ? -14.482 -1.271 10.457 1.00 89.19 95 GLY A O 1
ATOM 765 N N . ASP A 1 96 ? -14.097 0.340 8.923 1.00 91.50 96 ASP A N 1
ATOM 766 C CA . ASP A 1 96 ? -12.742 -0.097 8.558 1.00 91.50 96 ASP A CA 1
ATOM 767 C C . ASP A 1 96 ? -11.768 0.092 9.725 1.00 91.50 96 ASP A C 1
ATOM 769 O O . ASP A 1 96 ? -10.984 -0.804 10.043 1.00 91.50 96 ASP A O 1
ATOM 773 N N . VAL A 1 97 ? -11.859 1.232 10.421 1.00 90.81 97 VAL A N 1
ATOM 774 C CA . VAL A 1 97 ? -11.070 1.501 11.632 1.00 90.81 97 VAL A CA 1
ATOM 775 C C . VAL A 1 97 ? -11.377 0.470 12.719 1.00 90.81 97 VAL A C 1
ATOM 777 O O . VAL A 1 97 ? -10.448 -0.070 13.323 1.00 90.81 97 VAL A O 1
ATOM 780 N N . ARG A 1 98 ? -12.657 0.142 12.940 1.00 91.12 98 ARG A N 1
ATOM 781 C CA . ARG A 1 98 ? -13.073 -0.912 13.874 1.00 91.12 98 ARG A CA 1
ATOM 782 C C . ARG A 1 98 ? -12.463 -2.255 13.495 1.00 91.12 98 ARG A C 1
ATOM 784 O O . ARG A 1 98 ? -11.918 -2.922 14.367 1.00 91.12 98 ARG A O 1
ATOM 791 N N . GLU A 1 99 ? -12.541 -2.650 12.225 1.00 93.25 99 GLU A N 1
ATOM 792 C CA . GLU A 1 99 ? -11.996 -3.935 11.775 1.00 93.25 99 GLU A CA 1
ATOM 793 C C . GLU A 1 99 ? -10.477 -4.000 11.996 1.00 93.25 99 GLU A C 1
ATOM 795 O O . GLU A 1 99 ? -9.966 -4.978 12.540 1.00 93.25 99 GLU A O 1
ATOM 800 N N . LYS A 1 100 ? -9.754 -2.913 11.692 1.00 92.75 100 LYS A N 1
ATOM 801 C CA . LYS A 1 100 ? -8.315 -2.793 11.980 1.00 92.75 100 LYS A CA 1
ATOM 802 C C . LYS A 1 100 ? -8.009 -2.830 13.480 1.00 92.75 100 LYS A C 1
ATOM 804 O O . LYS A 1 100 ? -6.940 -3.310 13.853 1.00 92.75 100 LYS A O 1
ATOM 809 N N . TYR A 1 101 ? -8.908 -2.336 14.333 1.00 92.19 101 TYR A N 1
ATOM 810 C CA . TYR A 1 101 ? -8.738 -2.320 15.788 1.00 92.19 101 TYR A CA 1
ATOM 811 C C . TYR A 1 101 ? -8.969 -3.684 16.454 1.00 92.19 101 TYR A C 1
ATOM 813 O O . TYR A 1 101 ? -8.446 -3.913 17.544 1.00 92.19 101 TYR A O 1
ATOM 821 N N . LEU A 1 102 ? -9.673 -4.623 15.810 1.00 92.75 102 LEU A N 1
ATOM 822 C CA . LEU A 1 102 ? -9.959 -5.945 16.392 1.00 92.75 102 LEU A CA 1
ATOM 823 C C . LEU A 1 102 ? -8.706 -6.703 16.827 1.00 92.75 102 LEU A C 1
ATOM 825 O O . LEU A 1 102 ? -8.738 -7.377 17.846 1.00 92.75 102 LEU A O 1
ATOM 829 N N . ARG A 1 103 ? -7.572 -6.494 16.146 1.00 94.25 103 ARG A N 1
ATOM 830 C CA . ARG A 1 103 ? -6.262 -7.046 16.545 1.00 94.25 103 ARG A CA 1
ATOM 831 C C . ARG A 1 103 ? -5.835 -6.693 17.979 1.00 94.25 103 ARG A C 1
ATOM 833 O O . ARG A 1 103 ? -4.920 -7.319 18.502 1.00 94.25 103 ARG A O 1
ATOM 840 N N . TYR A 1 104 ? -6.404 -5.635 18.559 1.00 90.81 104 TYR A N 1
ATOM 841 C CA . TYR A 1 104 ? -6.140 -5.181 19.925 1.00 90.81 104 TYR A CA 1
ATOM 842 C C . TYR A 1 104 ? -7.266 -5.571 20.887 1.00 90.81 104 TYR A C 1
ATOM 844 O O . TYR A 1 104 ? -7.027 -5.680 22.088 1.00 90.81 104 TYR A O 1
ATOM 852 N N . ASN A 1 105 ? -8.489 -5.743 20.380 1.00 89.94 105 ASN A N 1
ATOM 853 C CA . ASN A 1 105 ? -9.648 -6.120 21.175 1.00 89.94 105 ASN A CA 1
ATOM 854 C C . ASN A 1 105 ? -10.711 -6.807 20.309 1.00 89.94 105 ASN A C 1
ATOM 856 O O . ASN A 1 105 ? -11.482 -6.140 19.620 1.00 89.94 105 ASN A O 1
ATOM 860 N N . ASP A 1 106 ? -10.811 -8.129 20.413 1.00 90.44 106 ASP A N 1
ATOM 861 C CA . ASP A 1 106 ? -11.768 -8.934 19.645 1.00 90.44 106 ASP A CA 1
ATOM 862 C C . ASP A 1 106 ? -13.238 -8.583 19.940 1.00 90.44 106 ASP A C 1
ATOM 864 O O . ASP A 1 106 ? -14.111 -8.732 19.081 1.00 90.44 106 ASP A O 1
ATOM 868 N N . ASN A 1 107 ? -13.526 -8.039 21.129 1.00 87.62 107 ASN A N 1
ATOM 869 C CA . ASN A 1 107 ? -14.874 -7.612 21.515 1.00 87.62 107 ASN A CA 1
ATOM 870 C C . ASN A 1 107 ? -15.269 -6.259 20.905 1.00 87.62 107 ASN A C 1
ATOM 872 O O . ASN A 1 107 ? -16.411 -5.827 21.053 1.00 87.62 107 ASN A O 1
ATOM 876 N N . ALA A 1 108 ? -14.374 -5.602 20.160 1.00 87.00 108 ALA A N 1
ATOM 877 C CA . ALA A 1 108 ? -14.624 -4.305 19.539 1.00 87.00 108 ALA A CA 1
ATOM 878 C C . ALA A 1 108 ? -15.823 -4.267 18.576 1.00 87.00 108 ALA A C 1
ATOM 880 O O . ALA A 1 108 ? -16.354 -3.186 18.305 1.00 87.00 108 ALA A O 1
ATOM 881 N N . LYS A 1 109 ? -16.277 -5.427 18.076 1.00 87.38 109 LYS A N 1
ATOM 882 C CA . LYS A 1 109 ? -17.501 -5.539 17.260 1.00 87.38 109 LYS A CA 1
ATOM 883 C C . LYS A 1 109 ? -18.774 -5.210 18.040 1.00 87.38 109 LYS A C 1
ATOM 885 O O . LYS A 1 109 ? -19.745 -4.788 17.423 1.00 87.38 109 LYS A O 1
ATOM 890 N N . GLN A 1 110 ? -18.767 -5.428 19.354 1.00 85.69 110 GLN A N 1
ATOM 891 C CA . GLN A 1 110 ? -19.931 -5.266 20.233 1.00 85.69 110 GLN A CA 1
ATOM 892 C C . GLN A 1 110 ? -20.072 -3.842 20.771 1.00 85.69 110 GLN A C 1
ATOM 894 O O . GLN A 1 110 ? -21.096 -3.491 21.346 1.00 85.69 110 GLN A O 1
ATOM 899 N N . TYR A 1 111 ? -19.034 -3.027 20.619 1.00 83.81 111 TYR A N 1
ATOM 900 C CA . TYR A 1 111 ? -19.023 -1.672 21.137 1.00 83.81 111 TYR A CA 1
ATOM 901 C C . TYR A 1 111 ? -19.715 -0.706 20.180 1.00 83.81 111 TYR A C 1
ATOM 903 O O . TYR A 1 111 ? -19.641 -0.859 18.958 1.00 83.81 111 TYR A O 1
ATOM 911 N N . GLU A 1 112 ? -20.323 0.342 20.730 1.00 83.69 112 GLU A N 1
ATOM 912 C CA . GLU A 1 112 ? -20.676 1.516 19.937 1.00 83.69 112 GLU A CA 1
ATOM 913 C C . GLU A 1 112 ? -19.422 2.328 19.617 1.00 83.69 112 GLU A C 1
ATOM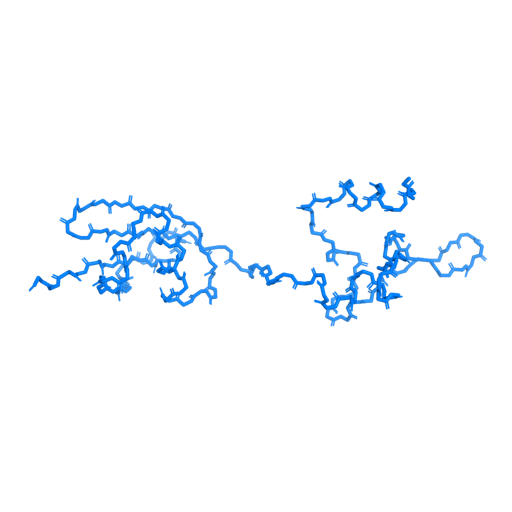 915 O O . GLU A 1 112 ? -18.561 2.487 20.473 1.00 83.69 112 GLU A O 1
ATOM 920 N N . TRP A 1 113 ? -19.327 2.867 18.402 1.00 82.88 113 TRP A N 1
ATOM 921 C CA . TRP A 1 113 ? -18.204 3.694 17.961 1.00 82.88 113 TRP A CA 1
ATOM 922 C C . TRP A 1 113 ? -18.696 5.110 17.677 1.00 82.88 113 TRP A C 1
ATOM 924 O O . TRP A 1 113 ? -19.606 5.303 16.871 1.00 82.88 113 TRP A O 1
ATOM 934 N N . ARG A 1 114 ? -18.086 6.116 18.305 1.00 78.50 114 ARG A N 1
ATOM 935 C CA . ARG A 1 114 ? -18.415 7.534 18.076 1.00 78.50 114 ARG A CA 1
ATOM 936 C C . ARG A 1 114 ? -17.154 8.331 17.869 1.00 78.50 114 ARG A C 1
ATOM 938 O O . ARG A 1 114 ? -16.217 8.091 18.605 1.00 78.50 114 ARG A O 1
ATOM 945 N N . LYS A 1 115 ? -17.158 9.278 16.931 1.00 74.88 115 LYS A N 1
ATOM 946 C CA . LYS A 1 115 ? -16.059 10.223 16.706 1.00 74.88 115 LYS A CA 1
ATOM 947 C C . LYS A 1 115 ? -16.211 11.426 17.632 1.00 74.88 115 LYS A C 1
ATOM 949 O O . LYS A 1 115 ? -17.223 12.118 17.548 1.00 74.88 115 LYS A O 1
ATOM 954 N N . ASP A 1 116 ? -15.209 11.701 18.458 1.00 71.00 116 ASP A N 1
ATOM 955 C CA . ASP A 1 116 ? -15.128 12.991 19.147 1.00 71.00 116 ASP A CA 1
ATOM 956 C C . ASP A 1 116 ? -14.680 14.087 18.169 1.00 71.00 116 ASP A C 1
ATOM 958 O O . ASP A 1 116 ? -13.700 13.930 17.438 1.00 71.00 116 ASP A O 1
ATOM 962 N N . LEU A 1 117 ? -15.440 15.180 18.134 1.00 65.69 117 LEU A N 1
ATOM 963 C CA . LEU A 1 117 ? -15.171 16.361 17.312 1.00 65.69 117 LEU A CA 1
ATOM 964 C C . LEU A 1 117 ? -14.566 17.505 18.139 1.00 65.69 117 LEU A C 1
ATOM 966 O O . LEU A 1 117 ? -14.258 18.561 17.582 1.00 65.69 117 LEU A O 1
ATOM 970 N N . SER A 1 118 ? -14.420 17.324 19.454 1.00 57.66 118 SER A N 1
ATOM 971 C CA . SER A 1 118 ? -13.844 18.328 20.337 1.00 57.66 118 SER A CA 1
ATOM 972 C C . SER A 1 118 ? -12.309 18.343 20.224 1.00 57.66 118 SER A C 1
ATOM 974 O O . SER A 1 118 ? -11.629 17.334 20.357 1.00 57.66 118 SER A O 1
ATOM 976 N N . GLU A 1 119 ? -11.781 19.524 19.893 1.00 48.84 119 GLU A N 1
ATOM 977 C CA . GLU A 1 119 ? -10.360 19.887 19.753 1.00 48.84 119 GLU A CA 1
ATOM 978 C C . GLU A 1 119 ? -9.499 19.133 18.712 1.00 48.84 119 GLU A C 1
ATOM 980 O O . GLU A 1 119 ? -8.594 18.363 19.024 1.00 48.84 119 GLU A O 1
ATOM 985 N N . LEU A 1 120 ? -9.618 19.551 17.444 1.00 50.03 120 LEU A N 1
ATOM 986 C CA . LEU A 1 120 ? -8.512 19.507 16.472 1.00 50.03 120 LEU A CA 1
ATOM 987 C C . LEU A 1 120 ? -7.453 20.583 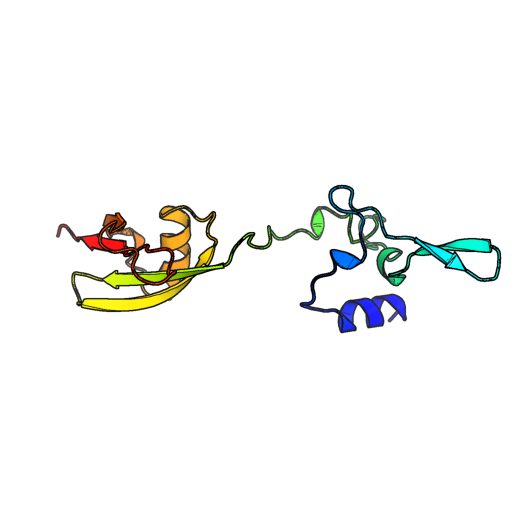16.805 1.00 50.03 120 LEU A C 1
ATOM 989 O O . LEU A 1 120 ? -7.229 21.514 16.033 1.00 50.03 120 LEU A O 1
ATOM 993 N N . LYS A 1 121 ? -6.796 20.497 17.964 1.00 43.38 121 LYS A N 1
ATOM 994 C CA . LYS A 1 121 ? -5.576 21.275 18.236 1.00 43.38 121 LYS A CA 1
ATOM 995 C C . LYS A 1 121 ? -4.369 20.360 18.054 1.00 43.38 121 LYS A C 1
ATOM 997 O O . LYS A 1 121 ? -4.041 19.588 18.943 1.00 43.38 121 LYS A O 1
ATOM 1002 N N . GLY A 1 122 ? -3.709 20.451 16.895 1.00 47.78 122 GLY A N 1
ATOM 1003 C CA . GLY A 1 122 ? -2.381 19.846 16.697 1.00 47.78 122 GLY A CA 1
ATOM 1004 C C . GLY A 1 122 ? -2.226 18.823 15.567 1.00 47.78 122 GLY A C 1
ATOM 1005 O O . GLY A 1 122 ? -1.415 17.916 15.700 1.00 47.78 122 GLY A O 1
ATOM 1006 N N . GLY A 1 123 ? -2.958 18.940 14.455 1.00 46.47 123 GLY A N 1
ATOM 1007 C CA . GLY A 1 123 ? -2.637 18.206 13.216 1.00 46.47 123 GLY A CA 1
ATOM 1008 C C . GLY A 1 123 ? -2.895 16.691 13.228 1.00 46.47 123 GLY A C 1
ATOM 1009 O O . GLY A 1 123 ? -2.753 16.050 12.191 1.00 46.47 123 GLY A O 1
ATOM 1010 N N . LEU A 1 124 ? -3.322 16.117 14.354 1.00 50.28 124 LEU A N 1
ATOM 1011 C CA . LEU A 1 124 ? -3.889 14.773 14.402 1.00 50.28 124 LEU A CA 1
ATOM 1012 C C . LEU A 1 124 ? -5.299 14.828 13.813 1.00 50.28 124 LEU A C 1
ATOM 1014 O O . LEU A 1 124 ? -6.132 15.623 14.248 1.00 50.28 124 LEU A O 1
ATOM 1018 N N . CYS A 1 125 ? -5.579 13.992 12.818 1.00 51.50 125 CYS A N 1
ATOM 1019 C CA . CYS A 1 125 ? -6.929 13.836 12.297 1.00 51.50 125 CYS A CA 1
ATOM 1020 C C . CYS A 1 125 ? -7.739 13.052 13.345 1.00 51.50 125 CYS A C 1
ATOM 1022 O O . CYS A 1 125 ? -7.736 11.826 13.390 1.00 51.50 125 CYS A O 1
ATOM 1024 N N . GLY A 1 126 ? -8.346 13.793 14.276 1.00 51.22 126 GLY A N 1
ATOM 1025 C CA . GLY A 1 126 ? -9.019 13.266 15.458 1.00 51.22 126 GLY A CA 1
ATOM 1026 C C . GLY A 1 126 ? -10.158 12.312 15.112 1.00 51.22 126 GLY A C 1
ATOM 1027 O O . GLY A 1 126 ? -11.251 12.733 14.741 1.00 51.22 126 GLY A O 1
ATOM 1028 N N . LEU A 1 127 ? -9.904 11.016 15.263 1.00 49.44 127 LEU A N 1
ATOM 1029 C CA . LEU A 1 127 ? -10.911 10.001 15.540 1.00 49.44 127 LEU A CA 1
ATOM 1030 C C . LEU A 1 127 ? -10.630 9.496 16.953 1.00 49.44 127 LEU A C 1
ATOM 1032 O O . LEU A 1 127 ? -9.811 8.602 17.147 1.00 49.44 127 LEU A O 1
ATOM 1036 N N . VAL A 1 128 ? -11.296 10.088 17.942 1.00 52.97 128 VAL A N 1
ATOM 1037 C CA . VAL A 1 128 ? -11.485 9.425 19.233 1.00 52.97 128 VAL A CA 1
ATOM 1038 C C . VAL A 1 128 ? -12.705 8.551 19.047 1.00 52.97 128 VAL A C 1
ATOM 1040 O O . VAL A 1 128 ? -13.796 9.091 18.917 1.00 52.97 128 VAL A O 1
ATOM 1043 N N . ALA A 1 129 ? -12.519 7.238 18.954 1.00 50.31 129 ALA A N 1
ATOM 1044 C CA . ALA A 1 129 ? -13.620 6.290 19.010 1.00 50.31 129 ALA A CA 1
ATOM 1045 C C . ALA A 1 129 ? -13.975 6.036 20.479 1.00 50.31 129 ALA A C 1
ATOM 1047 O O . ALA A 1 129 ? -13.176 5.429 21.190 1.00 50.31 129 ALA A O 1
ATOM 1048 N N . LEU A 1 130 ? -15.128 6.532 20.934 1.00 54.22 130 LEU A N 1
ATOM 1049 C CA . LEU A 1 130 ? -15.662 6.264 22.276 1.00 54.22 130 LEU A CA 1
ATOM 1050 C C . LEU A 1 130 ? -16.434 4.941 22.257 1.00 54.22 130 LEU A C 1
ATOM 1052 O O . LEU A 1 130 ? -17.402 4.833 21.507 1.00 54.22 130 LEU A O 1
ATOM 1056 N N . LEU A 1 131 ? -16.014 3.969 23.074 1.00 57.00 131 LEU A N 1
ATOM 1057 C CA . LEU A 1 131 ? -16.615 2.632 23.181 1.00 57.00 131 LEU A CA 1
ATOM 1058 C C . LEU A 1 131 ? -17.667 2.578 24.304 1.00 57.00 131 LEU A C 1
ATOM 1060 O O . LEU A 1 131 ? -17.331 2.287 25.452 1.00 57.00 131 LEU A O 1
ATOM 1064 N N . THR A 1 132 ? -18.942 2.848 24.002 1.00 49.97 132 THR A N 1
ATOM 1065 C CA . THR A 1 132 ? -20.033 2.665 24.988 1.00 49.97 132 THR A CA 1
ATOM 1066 C C . THR A 1 132 ? -20.579 1.235 24.903 1.00 49.97 132 THR A C 1
ATOM 1068 O O . THR A 1 132 ? -20.901 0.767 23.812 1.00 49.97 132 THR A O 1
ATOM 1071 N N . VAL A 1 133 ? -20.657 0.535 26.042 1.00 41.91 133 VAL A N 1
ATOM 1072 C CA . VAL A 1 133 ? -21.290 -0.790 26.184 1.00 41.91 133 VAL A CA 1
ATOM 1073 C C . VAL A 1 133 ? -22.647 -0.603 26.861 1.00 41.91 133 VAL A C 1
ATOM 1075 O O . VAL A 1 133 ? -22.707 0.005 27.928 1.00 41.91 133 VAL A O 1
ATOM 1078 N N . TYR A 1 134 ? -23.712 -1.154 26.278 1.00 34.00 134 TYR A N 1
ATOM 1079 C CA . TYR A 1 134 ? -24.919 -1.515 27.025 1.00 34.00 134 TYR A CA 1
ATOM 1080 C C . TYR A 1 134 ? -24.784 -2.997 27.402 1.00 34.00 134 TYR A C 1
ATOM 1082 O O . TYR A 1 134 ? -24.521 -3.819 26.523 1.00 34.00 134 TYR A O 1
ATOM 1090 N N . ILE A 1 135 ? -24.854 -3.302 28.702 1.00 36.22 135 ILE A N 1
ATOM 1091 C CA . ILE A 1 135 ? -24.846 -4.674 29.246 1.00 36.22 135 ILE A CA 1
ATOM 1092 C C . ILE A 1 135 ? -26.233 -5.285 29.053 1.00 36.22 135 ILE A C 1
ATOM 1094 O O . ILE A 1 135 ? -27.214 -4.551 29.320 1.00 36.22 135 ILE A O 1
#

Foldseek 3Di:
DDPLVVVVVVCPPHDPCVQADPPPLHGDWDQDPVRDTDGPNNSQPDADPVPRHRLSPDPVNDPDDDAPDWAWEWEAEPVVRDIDIDIDGPPDDPVRVLVVCCVVPVCSVQFQFDADPPDPDDPHPGGHTYTDHDD

Radius of gyration: 22.3 Å; chains: 1; bounding box: 47×39×62 Å

Secondary structure (DSSP, 8-state):
--HHHHHHHHTTTS--GGGEETTTTEE-EEE-TTS-EEESSGGGG-B-TTT-SBGGG-GGG---PPPSSEEEEEEEETTTTEEEEEEEETT--HHHHHHHHTTT-GGGGSSEEEE--S---SS-----EEEEPP-

Sequence (135 aa):
MSLTLQWLLAFAGKDLSPFFHNNELRPIERTNPSGERVPVFVPCLERNPATGLYWYRDPGLVIGRITFHPCPVKIINTLTFHATEMIVCYEDTIGDVREKYLRYNDNAKQYEWRKDLSELKGGLCGLVALLTVYI

InterPro domains:
  IPR052320 Cytochrome b5 domain-containing [PTHR21281] (3-120)